Protein AF-J9DUG6-F1 (afdb_monomer)

Sequence (124 aa):
QRLEKWLQAVLHIPVNRNHHETAAFLEVSRFSFITELGGKYCEGFVKKRPGGGRVFIGWKQCCVRHCLRWSKRWLILKDSSVCYMNPRTEQIRFVLLFDRDFNVSAGSSETAGMPDGLIISNQQ

Organism: Wuchereria bancrofti (NCBI:txid6293)

pLDDT: mean 86.76, std 10.85, range [52.22, 96.69]

Mean predicted aligned error: 6.34 Å

Secondary structure (DSSP, 8-state):
-HHHHHHHHHHTSHHHHT-HHHHHHTT--GGGG-STT--EEEEEEEEE-S-STTS--STHHHHHHHHSPPEEEEEEEESSEEEEE-TTT--EEEEEE--TT-EEEESTTTTTS-TT-EEEE---

Foldseek 3Di:
DVVVVVLVVQCVDVCSVPDLVNCQVVQHDPVCPPPVQAHWDGKHKDWAQPDDPVDDDDPCVVCSRPVGGTDIWIWTDGPFWIWIDDSVVRDTPDIGGDDPFWDKDAACVGQVHDGGDIDTDGPD

Solvent-accessible surface area (backbone atoms only — not comparable to full-atom values): 7373 Å² total; per-residue (Å²): 108,73,66,57,55,50,51,51,57,49,50,68,38,65,71,51,48,70,29,70,65,49,26,56,74,67,42,52,56,85,69,62,76,42,64,92,71,38,57,64,81,53,40,43,84,41,78,41,67,66,73,55,96,85,57,61,88,64,81,60,43,59,50,41,70,73,71,49,71,65,41,78,29,31,39,38,38,36,75,58,32,42,33,33,26,38,76,88,75,72,42,75,73,49,77,44,66,66,58,96,62,47,48,79,42,59,30,33,85,69,38,78,67,28,67,91,29,73,44,79,49,58,88,116

Structure (mmCIF, N/CA/C/O backbone):
data_AF-J9DUG6-F1
#
_entry.id   AF-J9DUG6-F1
#
loop_
_atom_site.group_PDB
_atom_site.id
_atom_site.type_symbol
_atom_site.label_atom_id
_atom_site.label_alt_id
_atom_site.label_comp_id
_atom_site.label_asym_id
_atom_site.label_entity_id
_atom_site.label_seq_id
_atom_site.pdbx_PDB_ins_code
_atom_site.Cartn_x
_atom_site.Cartn_y
_atom_site.Cartn_z
_atom_site.occupancy
_atom_site.B_iso_or_equiv
_atom_site.auth_seq_id
_atom_site.auth_comp_id
_atom_site.auth_asym_id
_atom_site.auth_atom_id
_atom_site.pdbx_PDB_model_num
ATOM 1 N N . GLN A 1 1 ? -13.890 -17.747 16.025 1.00 84.94 1 GLN A N 1
ATOM 2 C CA . GLN A 1 1 ? -14.698 -17.127 17.102 1.00 84.94 1 GLN A CA 1
ATOM 3 C C . GLN A 1 1 ? -13.883 -16.674 18.322 1.00 84.94 1 GLN A C 1
ATOM 5 O O . GLN A 1 1 ? -14.018 -15.519 18.696 1.00 84.94 1 GLN A O 1
ATOM 10 N N . ARG A 1 2 ? -13.028 -17.499 18.961 1.00 95.06 2 ARG A N 1
ATOM 11 C CA . ARG A 1 2 ? -12.240 -17.052 20.143 1.00 95.06 2 ARG A CA 1
ATOM 12 C C . ARG A 1 2 ? -11.285 -15.886 19.842 1.00 95.06 2 ARG A C 1
ATOM 14 O O . ARG A 1 2 ? -11.263 -14.920 20.596 1.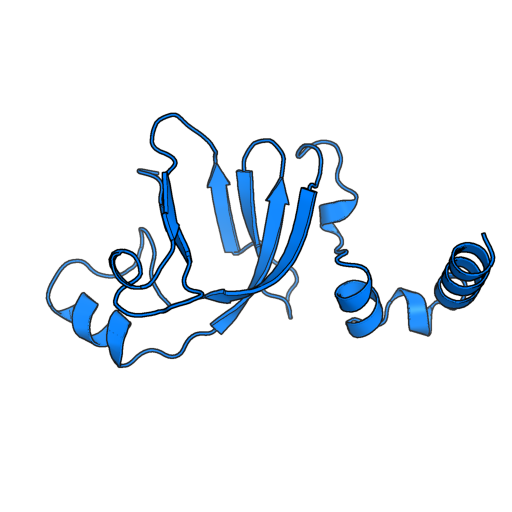00 95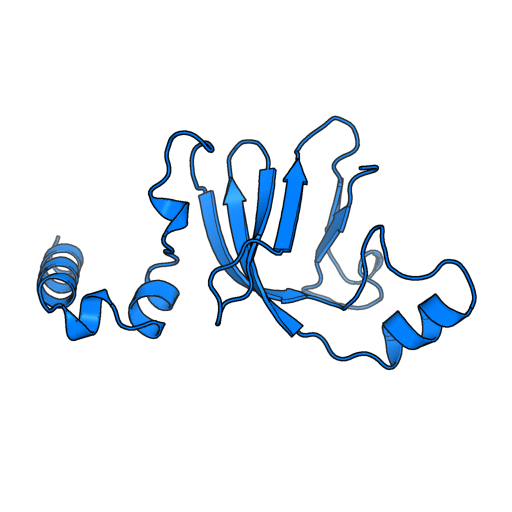.06 2 ARG A O 1
ATOM 21 N N . LEU A 1 3 ? -10.539 -15.969 18.737 1.00 94.50 3 LEU A N 1
ATOM 22 C CA . LEU A 1 3 ? -9.613 -14.914 18.304 1.00 94.50 3 LEU A CA 1
ATOM 23 C C . LEU A 1 3 ? -10.340 -13.598 18.008 1.00 94.50 3 LEU A C 1
ATOM 25 O O . LEU A 1 3 ? -9.922 -12.546 18.464 1.00 94.50 3 LEU A O 1
ATOM 29 N N . GLU A 1 4 ? -11.453 -13.673 17.287 1.00 94.69 4 GLU A N 1
ATOM 30 C CA . GLU A 1 4 ? -12.272 -12.513 16.938 1.00 94.69 4 GLU A CA 1
ATOM 31 C C . GLU A 1 4 ? -12.774 -11.770 18.182 1.00 94.69 4 GLU A C 1
ATOM 33 O O . GLU A 1 4 ? -12.584 -10.563 18.286 1.00 94.69 4 GLU A O 1
ATOM 38 N N . LYS A 1 5 ? -13.319 -12.493 19.171 1.00 96.69 5 LYS A N 1
ATOM 39 C CA . LYS A 1 5 ? -13.742 -11.901 20.451 1.00 96.69 5 LYS A CA 1
ATOM 40 C C . LYS A 1 5 ? -12.578 -11.239 21.191 1.00 96.69 5 LYS A C 1
ATOM 42 O O . LYS A 1 5 ? -12.746 -10.169 21.768 1.00 96.69 5 LYS A O 1
ATOM 47 N N . TRP A 1 6 ? -11.398 -11.858 21.166 1.00 95.31 6 TRP A N 1
ATOM 48 C CA . TRP A 1 6 ? -10.198 -11.279 21.769 1.00 95.31 6 TRP A CA 1
ATOM 49 C C . TRP A 1 6 ? -9.753 -10.000 21.044 1.00 95.31 6 TRP A C 1
ATOM 51 O O . TRP A 1 6 ? -9.516 -8.989 21.698 1.00 95.31 6 TRP A O 1
ATOM 61 N N . LEU A 1 7 ? -9.719 -10.003 19.707 1.00 95.12 7 LEU A N 1
ATOM 62 C CA . LEU A 1 7 ? -9.392 -8.818 18.906 1.00 95.12 7 LEU A CA 1
ATOM 63 C C . LEU A 1 7 ? -10.396 -7.685 19.142 1.00 95.12 7 LEU A C 1
ATOM 65 O O . LEU A 1 7 ? -9.991 -6.542 19.332 1.00 95.12 7 LEU A O 1
ATOM 69 N N . GLN A 1 8 ? -11.693 -7.996 19.198 1.00 95.44 8 GLN A N 1
ATOM 70 C CA . GLN A 1 8 ? -12.735 -7.023 19.531 1.00 95.44 8 GLN A CA 1
ATOM 71 C C . GLN A 1 8 ? -12.513 -6.415 20.922 1.00 95.44 8 GLN A C 1
ATOM 73 O O . GLN A 1 8 ? -12.594 -5.198 21.070 1.00 95.44 8 GLN A O 1
ATOM 78 N N . ALA A 1 9 ? -12.162 -7.228 21.924 1.00 95.75 9 ALA A N 1
ATOM 79 C CA . ALA A 1 9 ? -11.842 -6.736 23.264 1.00 95.75 9 ALA A CA 1
ATOM 80 C C . ALA A 1 9 ? -10.598 -5.827 23.274 1.00 95.75 9 ALA A C 1
ATOM 82 O O . ALA A 1 9 ? -10.613 -4.774 23.909 1.00 95.75 9 ALA A O 1
ATOM 83 N N . VAL A 1 10 ? -9.544 -6.184 22.529 1.00 94.56 10 VAL A N 1
ATOM 84 C CA . VAL A 1 10 ? -8.334 -5.355 22.383 1.00 94.56 10 VAL A CA 1
ATOM 85 C C . VAL A 1 10 ? -8.662 -4.014 21.725 1.00 94.56 10 VAL A C 1
ATOM 87 O O . VAL A 1 10 ? -8.223 -2.975 22.214 1.00 94.56 10 VAL A O 1
ATOM 90 N N . LEU A 1 11 ? -9.461 -4.018 20.655 1.00 94.88 11 LEU A N 1
ATOM 91 C CA . LEU A 1 11 ? -9.864 -2.813 19.922 1.00 94.88 11 LEU A CA 1
ATOM 92 C C . LEU A 1 11 ? -10.890 -1.950 20.667 1.00 94.88 11 LEU A C 1
ATOM 94 O O . LEU A 1 11 ? -11.079 -0.785 20.315 1.00 94.88 11 LEU A O 1
ATOM 98 N N . HIS A 1 12 ? -11.532 -2.483 21.707 1.00 95.88 12 HIS A N 1
ATOM 99 C CA . HIS A 1 12 ? -12.396 -1.701 22.589 1.00 95.88 12 HIS A CA 1
ATOM 100 C C . HIS A 1 12 ? -11.594 -0.719 23.464 1.00 95.88 12 HIS A C 1
ATOM 102 O O . HIS A 1 12 ? -12.141 0.265 23.959 1.00 95.88 12 HIS A O 1
ATOM 108 N N . ILE A 1 13 ? -10.289 -0.954 23.648 1.00 96.19 13 ILE A N 1
ATOM 109 C CA . ILE A 1 13 ? -9.390 -0.063 24.387 1.00 96.19 13 ILE A CA 1
ATOM 110 C C . ILE A 1 13 ? -8.869 1.018 23.421 1.00 96.19 13 ILE A C 1
ATOM 112 O O . ILE A 1 13 ? -8.127 0.684 22.493 1.00 96.19 13 ILE A O 1
ATOM 116 N N . PRO A 1 14 ? -9.180 2.317 23.622 1.00 94.00 14 PRO A N 1
ATOM 117 C CA . PRO A 1 14 ? -8.819 3.373 22.670 1.00 94.00 14 PRO A CA 1
ATOM 118 C C . PRO A 1 14 ? -7.315 3.492 22.405 1.00 94.00 14 PRO A C 1
ATOM 120 O O . PRO A 1 14 ? -6.913 3.743 21.272 1.00 94.00 14 PRO A O 1
ATOM 123 N N . VAL A 1 15 ? -6.485 3.269 23.431 1.00 94.81 15 VAL A N 1
ATOM 124 C CA . VAL A 1 15 ? -5.019 3.250 23.297 1.00 94.81 15 VAL A CA 1
ATOM 125 C C . VAL A 1 15 ? -4.570 2.180 22.308 1.00 94.81 15 VAL A C 1
ATOM 127 O O . VAL A 1 15 ? -3.802 2.489 21.407 1.00 94.81 15 VAL A O 1
ATOM 130 N N . ASN A 1 16 ? -5.094 0.958 22.419 1.00 93.56 16 ASN A N 1
ATOM 131 C CA . ASN A 1 16 ? -4.723 -0.137 21.526 1.00 93.56 16 ASN A CA 1
ATOM 132 C C . ASN A 1 16 ? -5.287 0.089 20.127 1.00 93.56 16 ASN A C 1
ATOM 134 O O . ASN A 1 16 ? -4.585 -0.123 19.144 1.00 93.56 16 ASN A O 1
ATOM 138 N N . ARG A 1 17 ? -6.535 0.561 20.036 1.00 91.56 17 ARG A N 1
ATOM 139 C CA . ARG A 1 17 ? -7.213 0.843 18.768 1.00 91.56 17 ARG A CA 1
ATOM 140 C C . ARG A 1 17 ? -6.481 1.891 17.935 1.00 91.56 17 ARG A C 1
ATOM 142 O O . ARG A 1 17 ? -6.357 1.726 16.728 1.00 91.56 17 ARG A O 1
ATOM 149 N N . ASN A 1 18 ? -6.013 2.956 18.580 1.00 90.25 18 ASN A N 1
ATOM 150 C CA . ASN A 1 18 ? -5.348 4.075 17.914 1.00 90.25 18 ASN A CA 1
ATOM 151 C C . ASN A 1 18 ? -3.823 3.898 17.844 1.00 90.25 18 ASN A C 1
ATOM 153 O O . ASN A 1 18 ? -3.126 4.770 17.325 1.00 90.25 18 ASN A O 1
ATOM 157 N N . HIS A 1 19 ? -3.286 2.790 18.362 1.00 92.00 19 HIS A N 1
ATOM 158 C CA . HIS A 1 19 ? -1.863 2.511 18.276 1.00 92.00 19 HIS A CA 1
ATOM 159 C C . HIS A 1 19 ? -1.476 2.161 16.836 1.00 92.00 19 HIS A C 1
ATOM 161 O O . HIS A 1 19 ? -2.061 1.275 16.210 1.00 92.00 19 HIS A O 1
ATOM 167 N N . HIS A 1 20 ? -0.445 2.829 16.320 1.00 88.50 20 HIS A N 1
ATOM 168 C CA . HIS A 1 20 ? 0.025 2.649 14.946 1.00 88.50 20 HIS A CA 1
ATOM 169 C C . HIS A 1 20 ? 0.452 1.205 14.629 1.00 88.50 20 HIS A C 1
ATOM 171 O O . HIS A 1 20 ? 0.277 0.752 13.501 1.00 88.50 20 HIS A O 1
ATOM 177 N N . GLU A 1 21 ? 0.975 0.463 15.609 1.00 91.50 21 GLU A N 1
ATOM 178 C CA . GLU A 1 21 ? 1.323 -0.952 15.419 1.00 91.50 21 GLU A CA 1
ATOM 179 C C . GLU A 1 21 ? 0.090 -1.853 15.323 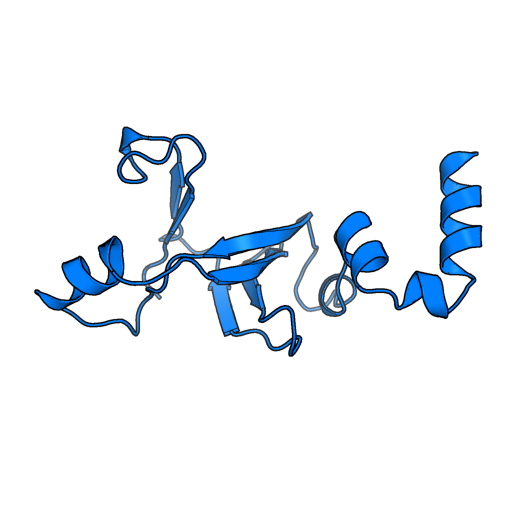1.00 91.50 21 GLU A C 1
ATOM 181 O O . GLU A 1 21 ? 0.102 -2.788 14.531 1.00 91.50 21 GLU A O 1
ATOM 186 N N . THR A 1 22 ? -0.994 -1.557 16.048 1.00 93.31 22 THR A N 1
ATOM 187 C CA . THR A 1 22 ? -2.257 -2.303 15.919 1.00 93.31 22 THR A CA 1
ATOM 188 C C . THR A 1 22 ? -2.867 -2.084 14.541 1.00 93.31 22 THR A C 1
ATOM 190 O O . THR A 1 22 ? -3.297 -3.036 13.895 1.00 93.31 22 THR A O 1
ATOM 193 N N . ALA A 1 23 ? -2.864 -0.836 14.061 1.00 91.62 23 ALA A N 1
ATOM 194 C CA . ALA A 1 23 ? -3.309 -0.510 12.710 1.00 91.62 23 ALA A CA 1
ATOM 195 C C . ALA A 1 23 ? -2.449 -1.221 11.651 1.00 91.62 23 ALA A C 1
ATOM 197 O O . ALA A 1 23 ? -2.980 -1.783 10.696 1.00 91.62 23 ALA A O 1
ATOM 198 N N . ALA A 1 24 ? -1.129 -1.269 11.866 1.00 92.38 24 ALA A N 1
ATOM 199 C CA . ALA A 1 24 ? -0.212 -1.982 10.989 1.00 92.38 24 ALA A CA 1
ATOM 200 C C . ALA A 1 24 ? -0.446 -3.499 10.983 1.00 92.38 24 ALA A C 1
ATOM 202 O O . ALA A 1 24 ? -0.451 -4.105 9.918 1.00 92.38 24 ALA A O 1
ATOM 203 N N . PHE A 1 25 ? -0.662 -4.092 12.159 1.00 93.75 25 PHE A N 1
ATOM 204 C CA . PHE A 1 25 ? -0.947 -5.515 12.337 1.00 93.75 25 PHE A CA 1
ATOM 205 C C . PHE A 1 25 ? -2.255 -5.936 11.663 1.00 93.75 25 PHE A C 1
ATOM 207 O O . PHE A 1 25 ? -2.329 -7.009 11.076 1.00 93.75 25 PHE A O 1
ATOM 214 N N . LEU A 1 26 ? -3.282 -5.089 11.740 1.00 93.88 26 LEU A N 1
ATOM 215 C CA . LEU A 1 26 ? -4.573 -5.332 11.100 1.00 93.88 26 LEU A CA 1
ATOM 216 C C . LEU A 1 26 ? -4.600 -4.938 9.621 1.00 93.88 26 LEU A C 1
ATOM 218 O O . LEU A 1 26 ? -5.637 -5.114 8.986 1.00 93.88 26 LEU A O 1
ATOM 222 N N . GLU A 1 27 ? -3.507 -4.381 9.090 1.00 94.69 27 GLU A N 1
ATOM 223 C CA . GLU A 1 27 ? -3.440 -3.872 7.718 1.00 94.69 27 GLU A CA 1
ATOM 224 C C . GLU A 1 27 ? -4.583 -2.883 7.435 1.00 94.69 27 GLU A C 1
ATOM 226 O O . GLU A 1 27 ? -5.345 -3.005 6.468 1.00 94.69 27 GLU A O 1
ATOM 231 N N . VAL A 1 28 ? -4.754 -1.908 8.336 1.00 92.50 28 VAL A N 1
ATOM 232 C CA . VAL A 1 28 ? -5.784 -0.868 8.233 1.00 92.50 28 VAL A CA 1
ATOM 233 C C . VAL A 1 28 ? -5.236 0.540 8.419 1.00 92.50 28 VAL A C 1
ATOM 235 O O . VAL A 1 28 ? -4.293 0.804 9.162 1.00 92.50 28 VAL A O 1
ATOM 238 N N . SER A 1 29 ? -5.926 1.474 7.780 1.00 91.38 29 SER A N 1
ATOM 239 C CA . SER A 1 29 ? -5.670 2.902 7.815 1.00 91.38 29 SER A CA 1
ATOM 240 C C . SER A 1 29 ? -6.988 3.645 7.662 1.00 91.38 29 SER A C 1
ATOM 242 O O . SER A 1 29 ? -8.036 3.067 7.370 1.00 91.38 29 SER A O 1
ATOM 244 N N . ARG A 1 30 ? -6.952 4.968 7.814 1.00 88.31 30 ARG A N 1
ATOM 245 C CA . ARG A 1 30 ? -8.142 5.817 7.657 1.00 88.31 30 ARG A CA 1
ATOM 246 C C . ARG A 1 30 ? -8.790 5.685 6.273 1.00 88.31 30 ARG A C 1
ATOM 248 O O . ARG A 1 30 ? -10.000 5.833 6.158 1.00 88.31 30 ARG A O 1
ATOM 255 N N . PHE A 1 31 ? -8.006 5.347 5.248 1.00 88.75 31 PHE A N 1
ATOM 256 C CA . PHE A 1 31 ? -8.480 5.149 3.875 1.00 88.75 31 PHE A CA 1
ATOM 257 C C . PHE A 1 31 ? -9.077 3.755 3.629 1.00 88.75 31 PHE A C 1
ATOM 259 O O . PHE A 1 31 ? -9.794 3.565 2.641 1.00 88.75 31 PHE A O 1
ATOM 266 N N . SER A 1 32 ? -8.840 2.790 4.530 1.00 90.25 32 SER A N 1
ATOM 267 C CA . SER A 1 32 ? -9.488 1.475 4.458 1.00 90.25 32 SER A CA 1
ATOM 268 C C . SER A 1 32 ? -11.008 1.583 4.537 1.00 90.25 32 SER A C 1
ATOM 270 O O . SER A 1 32 ? -11.703 0.780 3.926 1.00 90.25 32 SER A O 1
ATOM 272 N N . PHE A 1 33 ? -11.513 2.567 5.282 1.00 89.69 33 PHE A N 1
ATOM 273 C CA . PHE A 1 33 ? -12.934 2.709 5.597 1.00 89.69 33 PHE A CA 1
ATOM 274 C C . PHE A 1 33 ? -13.688 3.637 4.635 1.00 89.69 33 PHE A C 1
ATOM 276 O O . PHE A 1 33 ? -14.890 3.827 4.791 1.00 89.69 33 PHE A O 1
ATOM 283 N N . ILE A 1 34 ? -13.003 4.212 3.641 1.00 89.12 34 ILE A N 1
ATOM 284 C CA . ILE A 1 34 ? -13.633 5.042 2.610 1.00 89.12 34 ILE A CA 1
ATOM 285 C C . ILE A 1 34 ? -14.097 4.125 1.478 1.00 89.12 34 ILE A C 1
ATOM 287 O O . ILE A 1 34 ? -13.278 3.648 0.686 1.00 89.12 34 ILE A O 1
ATOM 291 N N . THR A 1 35 ? -15.403 3.873 1.425 1.00 85.25 35 THR A N 1
ATOM 292 C CA . THR A 1 35 ? -16.051 2.987 0.443 1.00 85.25 35 THR A CA 1
ATOM 293 C C . THR A 1 35 ? -16.239 3.644 -0.923 1.00 85.25 35 THR A C 1
ATOM 295 O O . THR A 1 35 ? -16.216 2.959 -1.939 1.00 85.25 35 THR A O 1
ATOM 298 N N . GLU A 1 36 ? -16.346 4.972 -0.967 1.00 87.31 36 GLU A N 1
ATOM 299 C CA . GLU A 1 36 ? -16.502 5.760 -2.202 1.00 87.31 36 GLU A CA 1
ATOM 300 C C . GLU A 1 36 ? -15.290 5.651 -3.144 1.00 87.31 36 GLU A C 1
ATOM 302 O O . GLU A 1 36 ? -15.414 5.849 -4.348 1.00 87.31 36 GLU A 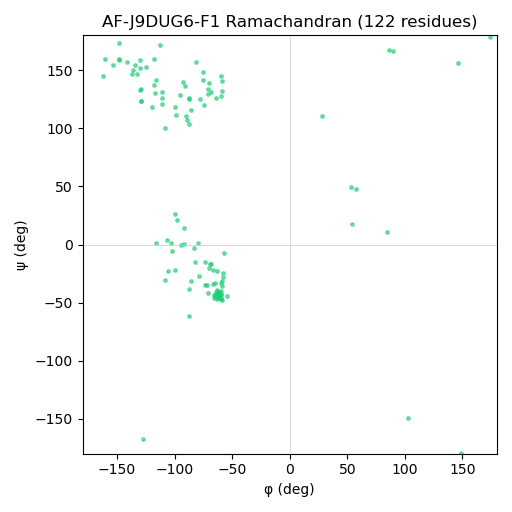O 1
ATOM 307 N N . LEU A 1 37 ? -14.117 5.296 -2.606 1.00 82.50 37 LEU A N 1
ATOM 308 C CA . LEU A 1 37 ? -12.872 5.099 -3.361 1.00 82.50 37 LEU A CA 1
ATOM 309 C C . LEU A 1 37 ? -12.672 3.642 -3.821 1.00 82.50 37 LEU A C 1
ATOM 311 O O . LEU A 1 37 ? -11.559 3.259 -4.185 1.00 82.50 37 LEU A O 1
ATOM 315 N N . GLY A 1 38 ? -13.723 2.823 -3.760 1.00 86.31 38 GLY A N 1
ATOM 316 C CA . GLY A 1 38 ? -13.683 1.398 -4.072 1.00 86.31 38 GLY A CA 1
ATOM 317 C C . GLY A 1 38 ? -13.284 0.516 -2.888 1.00 86.31 38 GLY A C 1
ATOM 318 O O . GLY A 1 38 ? -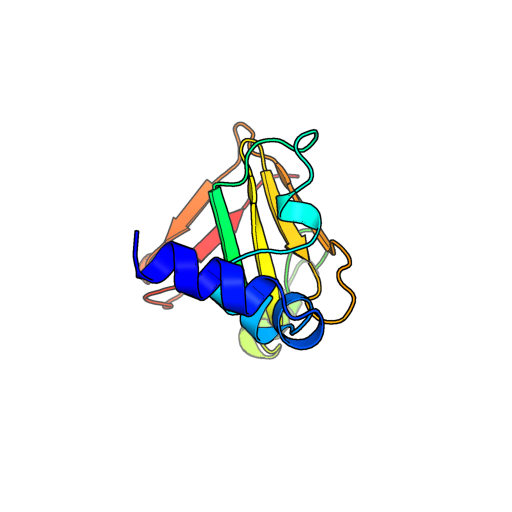12.794 0.978 -1.843 1.00 86.31 38 GLY A O 1
ATOM 319 N N . GLY A 1 39 ? -13.497 -0.785 -3.074 1.00 90.00 39 GLY A N 1
ATOM 320 C CA . GLY A 1 39 ? -13.101 -1.839 -2.157 1.00 90.00 39 GLY A CA 1
ATOM 321 C C . GLY A 1 39 ? -11.592 -1.855 -1.939 1.00 90.00 39 GLY A C 1
ATOM 322 O O . GLY A 1 39 ? -10.800 -1.527 -2.823 1.00 90.00 39 GLY A O 1
ATOM 323 N N . LYS A 1 40 ? -11.190 -2.186 -0.709 1.00 93.19 40 LYS A N 1
ATOM 324 C CA . LYS A 1 40 ? -9.790 -2.410 -0.345 1.00 93.19 40 LYS A CA 1
ATOM 325 C C . LYS A 1 40 ? -9.497 -3.904 -0.422 1.00 93.19 40 LYS A C 1
ATOM 327 O O . LYS A 1 40 ? -10.174 -4.671 0.257 1.00 93.19 40 LYS A O 1
ATOM 332 N N . TYR A 1 41 ? -8.435 -4.276 -1.132 1.00 93.56 41 TYR A N 1
ATOM 333 C CA . TYR A 1 41 ? -7.895 -5.636 -1.076 1.00 93.56 41 TYR A CA 1
ATOM 334 C C . TYR A 1 41 ? -6.887 -5.785 0.055 1.00 93.56 41 TYR A C 1
ATOM 336 O O . TYR A 1 41 ? -7.107 -6.550 0.988 1.00 93.56 41 TYR A O 1
ATOM 344 N N . CYS A 1 42 ? -5.793 -5.026 -0.003 1.00 94.38 42 CYS A N 1
ATOM 345 C CA . CYS A 1 42 ? -4.720 -5.093 0.980 1.00 94.38 42 CYS A CA 1
ATOM 346 C C . CYS A 1 42 ? -4.059 -3.730 1.167 1.00 94.38 42 CYS A C 1
ATOM 348 O O . CYS A 1 42 ? -4.147 -2.840 0.316 1.00 94.38 42 CYS A O 1
ATOM 350 N N . GLU A 1 43 ? -3.389 -3.557 2.297 1.00 95.50 43 GLU A N 1
ATOM 351 C CA . GLU A 1 43 ? -2.538 -2.402 2.530 1.00 95.50 43 GLU A CA 1
ATOM 352 C C . GLU A 1 43 ? -1.439 -2.731 3.530 1.00 95.50 43 GLU A C 1
ATOM 354 O O . GLU A 1 43 ? -1.574 -3.631 4.349 1.00 95.50 43 GLU A O 1
ATOM 359 N N . GLY A 1 44 ? -0.327 -2.009 3.468 1.00 95.69 44 GLY A N 1
ATOM 360 C CA . 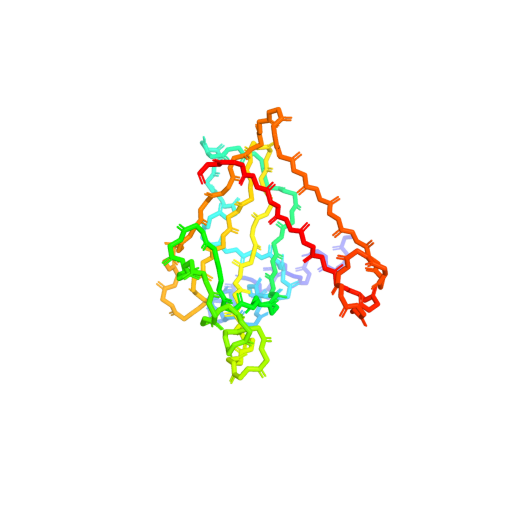GLY A 1 44 ? 0.792 -2.320 4.340 1.00 95.69 44 GLY A CA 1
ATOM 361 C C . GLY A 1 44 ? 2.043 -1.511 4.067 1.00 95.69 44 GLY A C 1
ATOM 362 O O . GLY A 1 44 ? 2.120 -0.670 3.164 1.00 95.69 44 GLY A O 1
ATOM 363 N N . PHE A 1 45 ? 3.066 -1.770 4.876 1.00 95.31 45 PHE A N 1
ATOM 364 C CA . PHE A 1 45 ? 4.351 -1.109 4.732 1.00 95.31 45 PHE A CA 1
ATOM 365 C C . PHE A 1 45 ? 5.171 -1.697 3.590 1.00 95.31 45 PHE A C 1
ATOM 367 O O . PHE A 1 45 ? 5.542 -2.864 3.609 1.00 95.31 45 PHE A O 1
ATOM 374 N N . VAL A 1 46 ? 5.585 -0.830 2.671 1.00 93.75 46 VAL A N 1
ATOM 375 C CA . VAL A 1 46 ? 6.524 -1.167 1.600 1.00 93.75 46 VAL A CA 1
ATOM 376 C C . VAL A 1 46 ? 7.717 -0.224 1.616 1.00 93.75 46 VAL A C 1
ATOM 378 O O . VAL A 1 46 ? 7.635 0.939 2.031 1.00 93.75 46 VAL A O 1
ATOM 381 N N . LYS A 1 47 ? 8.859 -0.709 1.134 1.00 92.12 47 LYS A N 1
ATOM 382 C CA . LYS A 1 47 ? 9.977 0.163 0.779 1.00 92.12 47 LYS A CA 1
ATOM 383 C C . LYS A 1 47 ? 9.768 0.610 -0.660 1.00 92.12 47 LYS A C 1
ATOM 385 O O . LYS A 1 47 ? 9.659 -0.214 -1.555 1.00 92.12 47 LYS A O 1
ATOM 390 N N . LYS A 1 48 ? 9.768 1.920 -0.889 1.00 90.25 48 LYS A N 1
ATOM 391 C CA . LYS A 1 48 ? 9.693 2.517 -2.224 1.00 90.25 48 LYS A CA 1
ATOM 392 C C . LYS A 1 48 ? 11.017 3.188 -2.576 1.00 90.25 48 LYS A C 1
ATOM 394 O O . LYS A 1 48 ? 11.525 4.003 -1.799 1.00 90.25 48 LYS A O 1
ATOM 399 N N . ARG A 1 49 ? 11.545 2.909 -3.769 1.00 86.25 49 ARG A N 1
ATOM 400 C CA . ARG A 1 49 ? 12.687 3.646 -4.323 1.00 86.25 49 ARG A CA 1
ATOM 401 C C . ARG A 1 49 ? 12.260 5.078 -4.702 1.00 86.25 49 ARG A C 1
ATOM 403 O O . ARG A 1 49 ? 11.158 5.270 -5.235 1.00 86.25 49 ARG A O 1
ATOM 410 N N . PRO A 1 50 ? 13.078 6.106 -4.429 1.00 77.44 50 PRO A N 1
ATOM 411 C CA . PRO A 1 50 ? 12.856 7.448 -4.961 1.00 77.44 50 PRO A CA 1
ATOM 412 C C . PRO A 1 50 ? 12.847 7.410 -6.495 1.00 77.44 50 PRO A C 1
ATOM 414 O O . PRO A 1 50 ? 13.697 6.767 -7.099 1.00 77.44 50 PRO A O 1
ATOM 417 N N . GLY A 1 51 ? 11.851 8.036 -7.119 1.00 70.75 51 GLY A N 1
ATOM 418 C CA . GLY A 1 51 ? 11.578 7.873 -8.552 1.00 70.75 51 GLY A CA 1
ATOM 419 C C . GLY A 1 51 ? 10.080 7.942 -8.864 1.00 70.75 51 GLY A C 1
ATOM 420 O O . GLY A 1 51 ? 9.259 7.714 -7.967 1.00 70.75 51 GLY A O 1
ATOM 421 N N . GLY A 1 52 ? 9.740 8.289 -10.105 1.00 67.38 52 GLY A N 1
ATOM 422 C CA . GLY A 1 52 ? 8.374 8.472 -10.624 1.00 67.38 52 GLY A CA 1
ATOM 423 C C . GLY A 1 52 ? 8.342 9.541 -11.726 1.00 67.38 52 GLY A C 1
ATOM 424 O O . GLY A 1 52 ? 9.383 10.138 -11.999 1.00 67.38 52 GLY A O 1
ATOM 425 N N . GLY A 1 53 ? 7.171 9.839 -12.304 1.00 55.84 53 GLY A N 1
ATOM 426 C CA . GLY A 1 53 ? 7.008 10.759 -13.452 1.00 55.84 53 GLY A CA 1
ATOM 427 C C . GLY A 1 53 ? 7.530 12.197 -13.268 1.00 55.84 53 GLY A C 1
ATOM 428 O O . GLY A 1 53 ? 7.593 12.965 -14.218 1.00 55.84 53 GLY A O 1
ATOM 429 N N . ARG A 1 54 ? 7.960 12.576 -12.056 1.00 54.34 54 ARG A N 1
ATOM 430 C CA . ARG A 1 54 ? 8.570 13.883 -11.747 1.00 54.34 54 ARG A CA 1
ATOM 431 C C . ARG A 1 54 ? 10.086 13.835 -11.512 1.00 54.34 54 ARG A C 1
ATOM 433 O O . ARG A 1 54 ? 10.668 14.841 -11.115 1.00 54.34 54 ARG A O 1
ATOM 440 N N . VAL A 1 55 ? 10.736 12.680 -11.679 1.00 55.12 55 VAL A N 1
ATOM 441 C CA . VAL A 1 55 ? 12.144 12.483 -11.299 1.00 55.12 55 VAL A CA 1
ATOM 442 C C . VAL A 1 55 ? 13.037 12.372 -12.538 1.00 55.12 55 VAL A C 1
ATOM 444 O O . VAL A 1 55 ? 13.126 11.320 -13.152 1.00 55.12 55 VAL A O 1
ATOM 447 N N . PHE A 1 56 ? 13.685 13.502 -12.843 1.00 52.72 56 PHE A N 1
ATOM 448 C CA . PHE A 1 56 ? 14.867 13.755 -13.685 1.00 52.72 56 PHE A CA 1
ATOM 449 C C . PHE A 1 56 ? 15.166 12.801 -14.856 1.00 52.72 56 PHE A C 1
ATOM 451 O O . PHE A 1 56 ? 15.679 11.699 -14.678 1.00 52.72 56 PHE A O 1
ATOM 458 N N . ILE A 1 57 ? 14.985 13.337 -16.066 1.00 52.22 57 ILE A N 1
ATOM 459 C CA . ILE A 1 57 ? 15.406 12.761 -17.348 1.00 52.22 57 ILE A CA 1
ATOM 460 C C . ILE A 1 57 ? 16.943 12.838 -17.476 1.00 52.22 57 ILE A C 1
ATOM 462 O O . ILE A 1 57 ? 17.542 13.881 -17.199 1.00 52.22 57 ILE A O 1
ATOM 466 N N . GLY A 1 58 ? 17.589 11.744 -17.902 1.00 63.16 58 GLY A N 1
ATOM 467 C CA . GLY A 1 58 ? 19.005 11.707 -18.304 1.00 63.16 58 GLY A CA 1
ATOM 468 C C . GLY A 1 58 ? 19.974 11.099 -17.278 1.00 63.16 58 GLY A C 1
ATOM 469 O O . GLY A 1 58 ? 19.624 10.215 -16.497 1.00 63.16 58 GLY A O 1
ATOM 470 N N . TRP A 1 59 ? 21.227 11.570 -17.268 1.00 60.50 59 TRP A N 1
ATOM 471 C CA . TRP A 1 59 ? 22.338 10.972 -16.500 1.00 60.50 59 TRP A CA 1
ATOM 472 C C . TRP A 1 59 ? 22.097 10.883 -14.979 1.00 60.50 59 TRP A C 1
ATOM 474 O O . TRP A 1 59 ? 22.636 10.004 -14.303 1.00 60.50 59 TRP A O 1
ATOM 484 N N . LYS A 1 60 ? 21.227 11.745 -14.434 1.00 64.50 60 LYS A N 1
ATOM 485 C CA . LYS A 1 60 ? 20.860 11.766 -13.008 1.00 64.50 60 LYS A CA 1
ATOM 486 C C . LYS A 1 60 ? 20.046 10.546 -12.566 1.00 64.50 60 LYS A C 1
ATOM 488 O O . LYS A 1 60 ? 19.984 10.267 -11.368 1.00 64.50 60 LYS A O 1
ATOM 493 N N . GLN A 1 61 ? 19.464 9.786 -13.497 1.00 66.56 61 GLN A N 1
ATOM 494 C CA . GLN A 1 61 ? 18.698 8.579 -13.182 1.00 66.56 61 GLN A CA 1
ATOM 495 C C . GLN A 1 61 ? 19.578 7.487 -12.556 1.00 66.56 61 GLN A C 1
ATOM 497 O O . GLN A 1 61 ? 19.132 6.784 -11.649 1.00 66.56 61 GLN A O 1
ATOM 502 N N . CYS A 1 62 ? 20.853 7.393 -12.957 1.00 66.62 62 CYS A N 1
ATOM 503 C CA . CYS A 1 62 ? 21.813 6.479 -12.337 1.00 66.62 62 CYS A CA 1
ATOM 504 C C . CYS A 1 62 ? 22.047 6.833 -10.858 1.00 66.62 62 CYS A C 1
ATOM 506 O O . CYS A 1 62 ? 21.937 5.961 -9.993 1.00 66.62 62 CYS A O 1
ATOM 508 N N . CYS A 1 63 ? 22.271 8.115 -10.551 1.00 67.44 63 CYS A N 1
ATOM 509 C CA . CYS A 1 63 ? 22.465 8.594 -9.181 1.00 67.44 63 CYS A CA 1
ATOM 510 C C . CYS A 1 63 ? 21.210 8.387 -8.321 1.00 67.44 63 CYS A C 1
ATOM 512 O O . CYS A 1 63 ? 21.303 7.955 -7.178 1.00 67.44 63 CYS A O 1
ATOM 514 N N . VAL A 1 64 ? 20.016 8.626 -8.866 1.00 69.31 64 VAL A N 1
ATOM 515 C CA . VAL A 1 64 ? 18.753 8.347 -8.160 1.00 69.31 64 VAL A CA 1
ATOM 516 C C . VAL A 1 64 ? 18.603 6.854 -7.858 1.00 69.31 64 VAL A C 1
ATOM 518 O O . VAL A 1 64 ? 18.173 6.480 -6.769 1.00 69.31 64 VAL A O 1
ATOM 521 N N . ARG A 1 65 ? 18.981 5.994 -8.807 1.00 68.94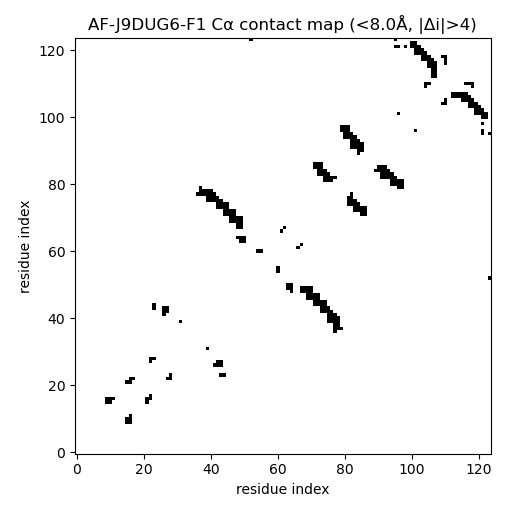 65 ARG A N 1
ATOM 522 C CA . ARG A 1 65 ? 18.810 4.543 -8.699 1.00 68.94 65 ARG A CA 1
ATOM 523 C C . ARG A 1 65 ? 19.787 3.887 -7.720 1.00 68.94 65 ARG A C 1
ATOM 525 O O . ARG A 1 65 ? 19.385 2.939 -7.047 1.00 68.94 65 ARG A O 1
ATOM 532 N N . HIS A 1 66 ? 21.018 4.395 -7.627 1.00 70.81 66 HIS A N 1
ATOM 533 C CA . HIS A 1 66 ? 22.090 3.788 -6.826 1.00 70.81 66 HIS A CA 1
ATOM 534 C C . HIS A 1 66 ? 22.437 4.571 -5.554 1.00 70.81 66 HIS A C 1
ATOM 536 O O . HIS A 1 66 ? 22.826 3.967 -4.560 1.00 70.81 66 HIS A O 1
ATOM 542 N N . CYS A 1 67 ? 22.285 5.898 -5.552 1.00 73.50 67 CYS A N 1
ATOM 543 C CA . CYS A 1 67 ? 22.727 6.745 -4.440 1.00 73.50 67 CYS A CA 1
ATOM 544 C C . CYS A 1 67 ? 21.586 7.143 -3.493 1.00 73.50 67 CYS A C 1
ATOM 546 O O . CYS A 1 67 ? 21.850 7.486 -2.340 1.00 73.50 67 CYS A O 1
ATOM 548 N N . LEU A 1 68 ? 20.322 7.107 -3.937 1.00 77.75 68 LEU A N 1
ATOM 549 C CA . LEU A 1 68 ? 19.197 7.465 -3.072 1.00 77.75 68 LEU A CA 1
ATOM 550 C C . LEU A 1 68 ? 18.624 6.260 -2.327 1.00 77.75 68 LEU A C 1
ATOM 552 O O . LEU A 1 68 ? 18.385 5.184 -2.875 1.00 77.75 68 LEU A O 1
ATOM 556 N N . ARG A 1 69 ? 18.355 6.479 -1.038 1.00 83.25 69 ARG A N 1
ATOM 557 C CA . ARG A 1 69 ? 17.840 5.450 -0.137 1.00 83.25 69 ARG A CA 1
ATOM 558 C C . ARG A 1 69 ? 16.363 5.173 -0.390 1.00 83.25 69 ARG A C 1
ATOM 560 O O . ARG A 1 69 ? 15.551 6.082 -0.571 1.00 83.25 69 ARG A O 1
ATOM 567 N N . TRP A 1 70 ? 16.006 3.898 -0.303 1.00 88.00 70 TRP A N 1
ATOM 568 C CA . TRP A 1 70 ? 14.618 3.464 -0.234 1.00 88.00 70 TRP A CA 1
ATOM 569 C C . TRP A 1 70 ? 13.922 4.090 0.972 1.00 88.00 70 TRP A C 1
ATOM 571 O O . TRP A 1 70 ? 14.496 4.200 2.054 1.00 88.00 70 TRP A O 1
ATOM 581 N N . SER A 1 71 ? 12.669 4.489 0.788 1.00 90.06 71 SER A N 1
ATOM 582 C CA . SER A 1 71 ? 11.868 5.114 1.835 1.00 90.06 71 SER A CA 1
ATOM 583 C C . SER A 1 71 ? 10.660 4.256 2.190 1.00 90.06 71 SER A C 1
ATOM 585 O O . SER A 1 71 ? 10.012 3.702 1.304 1.00 90.06 71 SER A O 1
ATOM 587 N N . LYS A 1 72 ? 10.316 4.186 3.480 1.00 93.50 72 LYS A N 1
ATOM 588 C CA . LYS A 1 72 ? 9.113 3.485 3.956 1.00 93.50 72 LYS A CA 1
ATOM 589 C C . LYS A 1 72 ? 7.853 4.231 3.501 1.00 93.50 72 LYS A C 1
ATOM 591 O O . LYS A 1 72 ? 7.764 5.453 3.660 1.00 93.50 72 LYS A O 1
ATOM 596 N N . ARG A 1 73 ? 6.892 3.517 2.926 1.00 94.69 73 ARG A N 1
ATOM 597 C CA . ARG A 1 73 ? 5.579 4.020 2.496 1.00 94.69 73 ARG A CA 1
ATOM 598 C C . ARG A 1 73 ? 4.499 3.049 2.951 1.00 94.69 73 ARG A C 1
ATOM 600 O O . ARG A 1 73 ? 4.793 1.877 3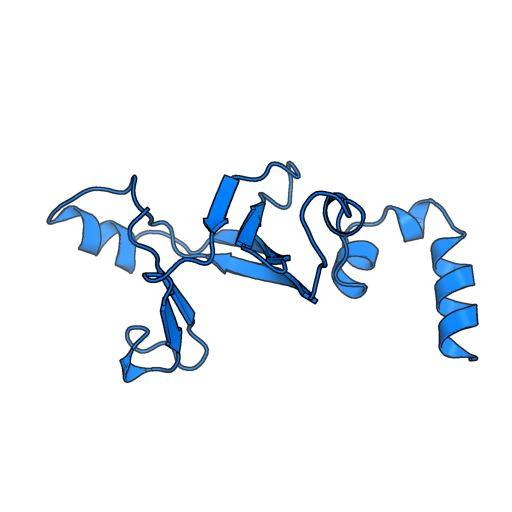.156 1.00 94.69 73 ARG A O 1
ATOM 607 N N . TRP A 1 74 ? 3.286 3.552 3.122 1.00 95.81 74 TRP A N 1
ATOM 608 C CA . TRP A 1 74 ? 2.109 2.712 3.311 1.00 95.81 74 TRP A CA 1
ATOM 609 C C . TRP A 1 74 ? 1.399 2.606 1.964 1.00 95.81 74 TRP A C 1
ATOM 611 O O . TRP A 1 74 ? 0.959 3.632 1.444 1.00 95.81 74 TRP A O 1
ATOM 621 N N . LEU A 1 75 ? 1.406 1.418 1.366 1.00 96.12 75 LEU A N 1
ATOM 622 C CA . LEU A 1 75 ? 0.778 1.123 0.079 1.00 96.12 75 LEU A CA 1
ATOM 623 C C . LEU A 1 75 ? -0.638 0.617 0.330 1.00 96.12 75 LEU A C 1
ATOM 625 O O . LEU A 1 75 ? -0.839 -0.155 1.260 1.00 96.12 75 LEU A O 1
ATOM 629 N N . ILE A 1 76 ? -1.589 1.042 -0.491 1.00 95.44 76 ILE A N 1
ATOM 630 C CA . ILE A 1 76 ? -2.991 0.646 -0.416 1.00 95.44 76 ILE A CA 1
ATOM 631 C C . ILE A 1 76 ? -3.412 0.191 -1.808 1.00 95.44 76 ILE A C 1
ATOM 633 O O . ILE A 1 76 ? -3.285 0.946 -2.776 1.00 95.44 76 ILE A O 1
ATOM 637 N N . LEU A 1 77 ? -3.905 -1.040 -1.891 1.00 95.25 77 LEU A N 1
ATOM 638 C CA . LEU A 1 77 ? -4.454 -1.630 -3.100 1.00 95.25 77 LEU A CA 1
ATOM 639 C C . LEU A 1 77 ? -5.983 -1.549 -3.061 1.00 95.25 77 LEU A C 1
ATOM 641 O O . LEU A 1 77 ? -6.629 -2.121 -2.176 1.00 95.25 77 LEU A O 1
ATOM 645 N N . LYS A 1 78 ? -6.548 -0.827 -4.028 1.00 94.12 78 LYS A N 1
ATOM 646 C CA . LYS A 1 78 ? -7.988 -0.646 -4.230 1.00 94.12 78 LYS A CA 1
ATOM 647 C C . LYS A 1 78 ? -8.437 -1.326 -5.528 1.00 94.12 78 LYS A C 1
ATOM 649 O O . LYS A 1 78 ? -7.606 -1.748 -6.324 1.00 94.12 78 LYS A O 1
ATOM 654 N N . ASP A 1 79 ? -9.749 -1.377 -5.748 1.00 92.62 79 ASP A N 1
ATOM 655 C CA . ASP A 1 79 ? -10.376 -1.911 -6.972 1.00 92.62 79 ASP A CA 1
ATOM 656 C C . ASP A 1 79 ? -9.879 -1.284 -8.272 1.00 92.62 79 ASP A C 1
ATOM 658 O O . ASP A 1 79 ? -9.622 -1.990 -9.242 1.00 92.62 79 ASP A O 1
ATOM 662 N N . SER A 1 80 ? -9.742 0.038 -8.300 1.00 92.56 80 SER A N 1
ATOM 663 C CA . SER A 1 80 ? -9.442 0.795 -9.521 1.00 92.56 80 SER A CA 1
ATOM 664 C C . SER A 1 80 ? -8.093 1.509 -9.481 1.00 92.56 80 SER A C 1
ATOM 666 O O . SER A 1 80 ? -7.749 2.244 -10.408 1.00 92.56 80 SER A O 1
ATOM 668 N N . SER A 1 81 ? -7.342 1.361 -8.389 1.00 93.62 81 SER A N 1
ATOM 669 C CA . SER A 1 81 ? -6.084 2.075 -8.208 1.00 93.62 81 SER A CA 1
ATOM 670 C C . SER A 1 81 ? -5.181 1.441 -7.160 1.00 93.62 81 SER A C 1
ATOM 672 O O . SER A 1 81 ? -5.613 0.736 -6.249 1.00 93.62 81 SER A O 1
ATOM 674 N N . VAL A 1 82 ? -3.901 1.778 -7.245 1.00 94.44 82 VAL A N 1
ATOM 675 C CA . VAL A 1 82 ? -2.945 1.601 -6.158 1.00 94.44 82 VAL A CA 1
ATOM 676 C C . VAL A 1 82 ? -2.434 2.969 -5.736 1.00 94.44 82 VAL A C 1
ATOM 678 O O . VAL A 1 82 ? -2.020 3.788 -6.556 1.00 94.44 82 VAL A O 1
ATOM 681 N N . CYS A 1 83 ? -2.456 3.253 -4.442 1.00 93.75 83 CYS A N 1
ATOM 682 C CA . CYS A 1 83 ? -1.961 4.517 -3.917 1.00 93.75 83 CYS A CA 1
ATOM 683 C C . CYS A 1 83 ? -0.993 4.284 -2.768 1.00 93.75 83 CYS A C 1
ATOM 685 O O . CYS A 1 83 ? -0.970 3.225 -2.144 1.00 93.75 83 CYS A O 1
ATOM 687 N N . TYR A 1 84 ? -0.151 5.276 -2.492 1.00 94.06 84 TYR A N 1
ATOM 688 C CA . TYR A 1 84 ? 0.669 5.238 -1.292 1.00 94.06 84 TYR A CA 1
ATOM 689 C C . TYR A 1 84 ? 0.627 6.554 -0.536 1.00 94.06 84 TYR A C 1
ATOM 691 O O . TYR A 1 84 ? 0.598 7.651 -1.107 1.00 94.06 84 TYR A O 1
ATOM 699 N N . MET A 1 85 ? 0.715 6.435 0.782 1.00 94.06 85 MET A N 1
ATOM 700 C CA . MET A 1 85 ? 0.765 7.566 1.693 1.00 94.06 85 MET A CA 1
ATOM 701 C C . MET A 1 85 ? 2.069 7.613 2.487 1.00 94.06 85 MET A C 1
ATOM 703 O O . MET A 1 85 ? 2.820 6.635 2.610 1.00 94.06 85 MET A O 1
ATOM 707 N N . ASN A 1 86 ? 2.365 8.801 3.011 1.00 92.94 86 ASN A N 1
ATOM 708 C CA . ASN A 1 86 ? 3.407 8.965 4.011 1.00 92.94 86 ASN A CA 1
ATOM 709 C C . ASN A 1 86 ? 2.881 8.424 5.353 1.00 92.94 86 ASN A C 1
ATOM 711 O O . ASN A 1 86 ? 1.915 8.978 5.867 1.00 92.94 86 ASN A O 1
ATOM 715 N N . PRO A 1 87 ? 3.521 7.407 5.954 1.00 90.44 87 PRO A N 1
ATOM 716 C CA . PRO A 1 87 ? 2.999 6.772 7.161 1.00 90.44 87 PRO A CA 1
ATOM 717 C C . PRO A 1 87 ? 3.053 7.650 8.416 1.00 90.44 87 PRO A C 1
ATOM 719 O O . PRO A 1 87 ? 2.394 7.334 9.394 1.00 90.44 87 PRO A O 1
ATOM 722 N N . ARG A 1 88 ? 3.844 8.733 8.418 1.00 89.00 88 ARG A N 1
ATOM 723 C CA . ARG A 1 88 ? 3.908 9.674 9.548 1.00 89.00 88 ARG A CA 1
ATOM 724 C C . ARG A 1 88 ? 2.851 10.768 9.444 1.00 89.00 88 ARG A C 1
ATOM 726 O O . ARG A 1 88 ? 2.336 11.207 10.459 1.00 89.00 88 ARG A O 1
ATOM 733 N N . THR A 1 89 ? 2.592 11.256 8.231 1.00 91.00 89 THR A N 1
ATOM 734 C CA . THR A 1 89 ? 1.683 12.394 8.012 1.00 91.00 89 THR A CA 1
ATOM 735 C C . THR A 1 89 ? 0.305 11.971 7.515 1.00 91.00 89 THR A C 1
ATOM 737 O O . THR A 1 89 ? -0.531 12.838 7.312 1.00 91.00 89 THR A O 1
ATOM 740 N N . GLU A 1 90 ? 0.102 10.682 7.219 1.00 88.81 90 GLU A N 1
ATOM 741 C CA . GLU A 1 90 ? -1.122 10.104 6.632 1.00 88.81 90 GLU A CA 1
ATOM 742 C C . GLU A 1 90 ? -1.578 10.774 5.323 1.00 88.81 90 GLU A C 1
ATOM 744 O O . GLU A 1 90 ? -2.711 10.628 4.878 1.00 88.81 90 GLU A O 1
ATOM 749 N N . GLN A 1 91 ? -0.683 11.514 4.669 1.00 92.56 91 GLN A N 1
ATOM 750 C CA . GLN A 1 91 ? -0.983 12.200 3.416 1.00 92.56 91 GLN A CA 1
ATOM 751 C C . GLN A 1 91 ? -0.721 11.262 2.247 1.00 92.56 91 GLN A C 1
ATOM 753 O O . GLN A 1 91 ? 0.405 10.762 2.107 1.00 92.56 91 GLN A O 1
ATOM 758 N N . ILE A 1 92 ? -1.719 11.087 1.380 1.00 92.44 92 ILE A N 1
ATOM 759 C CA . ILE A 1 92 ? -1.541 10.436 0.081 1.00 92.44 92 ILE A CA 1
ATOM 760 C C . ILE A 1 92 ? -0.521 11.242 -0.722 1.00 92.44 92 ILE A C 1
ATOM 762 O O . ILE A 1 92 ? -0.608 12.463 -0.843 1.00 92.44 92 ILE A O 1
ATOM 766 N N . ARG A 1 93 ? 0.502 10.554 -1.227 1.00 91.44 93 ARG A N 1
ATOM 767 C CA . ARG A 1 93 ? 1.588 11.170 -2.001 1.00 91.44 93 ARG A CA 1
ATOM 768 C C . ARG A 1 93 ? 1.484 10.868 -3.485 1.00 91.44 93 ARG A C 1
ATOM 770 O O . ARG A 1 93 ? 2.079 11.595 -4.273 1.00 91.44 93 ARG A O 1
ATOM 777 N N . PHE A 1 94 ? 0.801 9.788 -3.841 1.00 90.94 94 PHE A N 1
ATOM 778 C CA . PHE A 1 94 ? 0.636 9.349 -5.215 1.00 90.94 94 PHE A CA 1
ATOM 779 C C . PHE A 1 94 ? -0.527 8.365 -5.308 1.00 90.94 94 PHE A C 1
ATOM 781 O O . PHE A 1 94 ? -0.726 7.559 -4.394 1.00 90.94 94 PHE A O 1
ATOM 788 N N . VAL A 1 95 ? -1.244 8.428 -6.423 1.00 92.06 95 VAL A N 1
ATOM 789 C CA . VAL A 1 95 ? -2.292 7.492 -6.822 1.00 92.06 95 VAL A CA 1
ATOM 790 C C . VAL A 1 95 ? -1.965 7.076 -8.248 1.00 92.06 95 VAL A C 1
ATOM 792 O O . VAL A 1 95 ? -1.638 7.933 -9.063 1.00 92.06 95 VAL A O 1
ATOM 795 N N . LEU A 1 96 ? -2.027 5.781 -8.518 1.00 92.81 96 LEU A N 1
ATOM 796 C CA . LEU A 1 96 ? -1.845 5.193 -9.834 1.00 92.81 96 LEU A CA 1
ATOM 797 C C . LEU A 1 96 ? -3.127 4.455 -10.189 1.00 92.81 96 LEU A C 1
ATOM 799 O O . LEU A 1 96 ? -3.519 3.541 -9.461 1.00 92.81 96 LEU A O 1
ATOM 803 N N . LEU A 1 97 ? -3.797 4.869 -11.258 1.00 93.69 97 LEU A N 1
ATOM 804 C CA . LEU A 1 97 ? -5.039 4.218 -11.672 1.00 93.69 97 LEU A CA 1
ATOM 805 C C . LEU A 1 97 ? -4.740 2.951 -12.474 1.00 93.69 97 LEU A C 1
ATOM 807 O O . LEU A 1 97 ? -3.662 2.811 -13.057 1.00 93.69 97 LEU A O 1
ATOM 811 N N . PHE A 1 98 ? -5.705 2.039 -12.493 1.00 93.56 98 PHE A N 1
ATOM 812 C CA . PHE A 1 98 ? -5.684 0.877 -13.370 1.00 93.56 98 PHE A CA 1
ATOM 813 C C . PHE A 1 98 ? -6.360 1.242 -14.685 1.00 93.56 98 PHE A C 1
ATOM 815 O O . PHE A 1 98 ? -7.575 1.416 -14.753 1.00 93.56 98 PHE A O 1
ATOM 822 N N . ASP A 1 99 ? -5.553 1.387 -15.725 1.00 92.94 99 ASP A N 1
ATOM 823 C CA . ASP A 1 99 ? -5.992 1.595 -17.099 1.00 92.94 99 ASP A CA 1
ATOM 824 C C . ASP A 1 99 ? -5.313 0.567 -18.019 1.00 92.94 99 ASP A C 1
ATOM 826 O O . ASP A 1 99 ? -4.755 -0.430 -17.558 1.00 92.94 99 ASP A O 1
ATOM 830 N N . ARG A 1 100 ? -5.407 0.776 -19.335 1.00 93.00 100 ARG A N 1
ATOM 831 C CA . ARG A 1 100 ? -4.877 -0.159 -20.337 1.00 93.00 100 ARG A CA 1
ATOM 832 C C . ARG A 1 100 ? -3.351 -0.262 -20.319 1.00 93.00 100 ARG A C 1
ATOM 834 O O . ARG A 1 100 ? -2.829 -1.264 -20.794 1.00 93.00 100 ARG A O 1
ATOM 841 N N . ASP A 1 101 ? -2.667 0.747 -19.788 1.00 92.56 101 ASP A N 1
ATOM 842 C CA . ASP A 1 101 ? -1.209 0.846 -19.775 1.00 92.56 101 ASP A CA 1
ATOM 843 C C . ASP A 1 101 ? -0.615 0.503 -18.399 1.00 92.56 101 ASP A C 1
ATOM 845 O O . ASP A 1 101 ? 0.606 0.540 -18.207 1.00 92.56 101 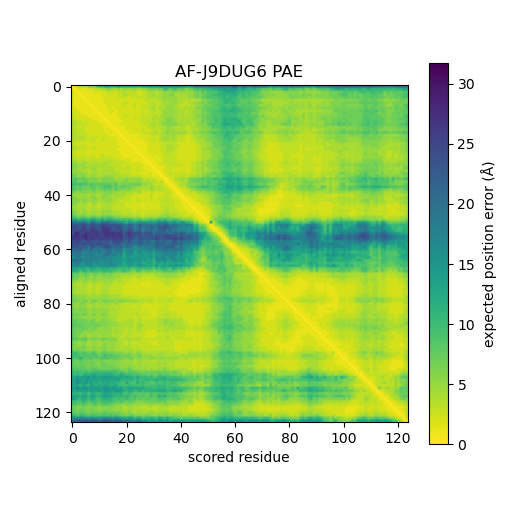ASP A O 1
ATOM 849 N N . PHE A 1 102 ? -1.467 0.146 -17.434 1.00 93.75 102 PHE A N 1
ATOM 850 C CA . PHE A 1 102 ? -1.037 -0.348 -16.138 1.00 93.75 102 PHE A CA 1
ATOM 851 C C . PHE A 1 102 ? -0.291 -1.675 -16.289 1.00 93.75 102 PHE A C 1
ATOM 853 O O . PHE A 1 102 ? -0.813 -2.648 -16.834 1.00 93.75 102 PHE A O 1
ATOM 860 N N . ASN A 1 103 ? 0.925 -1.727 -15.750 1.00 93.44 103 ASN A N 1
ATOM 861 C CA . ASN A 1 103 ? 1.758 -2.918 -15.802 1.00 93.44 103 ASN A CA 1
ATOM 862 C C . ASN A 1 103 ? 2.441 -3.195 -14.459 1.00 93.44 103 ASN A C 1
ATOM 864 O O . ASN A 1 103 ? 2.825 -2.276 -13.724 1.00 93.44 103 ASN A O 1
ATOM 868 N N . VAL A 1 104 ? 2.620 -4.484 -14.172 1.00 93.12 104 VAL A N 1
ATOM 869 C CA . VAL A 1 104 ? 3.305 -4.988 -12.986 1.00 93.12 104 VAL A CA 1
ATOM 870 C C . VAL A 1 104 ? 4.355 -5.997 -13.415 1.00 93.12 104 VAL A C 1
ATOM 872 O O . VAL A 1 104 ? 4.044 -7.008 -14.034 1.00 93.12 104 VAL A O 1
ATOM 875 N N . SER A 1 105 ? 5.592 -5.726 -13.023 1.00 91.44 105 SER A N 1
ATOM 876 C CA . SER A 1 105 ? 6.747 -6.573 -13.291 1.00 91.44 105 SER A CA 1
ATOM 877 C C . SER A 1 105 ? 7.357 -7.063 -11.984 1.00 91.44 105 SER A C 1
ATOM 879 O O . SER A 1 105 ? 7.486 -6.295 -11.022 1.00 91.44 105 SER A O 1
ATOM 881 N N . ALA A 1 106 ? 7.732 -8.339 -11.938 1.00 90.25 106 ALA A N 1
ATOM 882 C CA . ALA A 1 106 ? 8.206 -9.012 -10.732 1.00 90.25 106 ALA A CA 1
ATOM 883 C C . ALA A 1 106 ? 9.364 -9.969 -11.042 1.00 90.25 106 ALA A C 1
ATOM 885 O O . ALA A 1 106 ? 9.533 -10.439 -12.164 1.00 90.25 106 ALA A O 1
ATOM 886 N N . GLY A 1 107 ? 10.164 -10.272 -10.021 1.00 84.31 107 GLY A N 1
ATOM 887 C CA . GLY A 1 107 ? 11.312 -11.168 -10.143 1.00 84.31 107 GLY A CA 1
ATOM 888 C C . GLY A 1 107 ? 12.612 -10.459 -10.520 1.00 84.31 107 GLY A C 1
ATOM 889 O O . GLY A 1 107 ? 12.651 -9.283 -10.895 1.00 84.31 107 GLY A O 1
ATOM 890 N N . SER A 1 108 ? 13.719 -11.184 -10.375 1.00 81.50 108 SER A N 1
ATOM 891 C CA . SER A 1 108 ? 15.071 -10.621 -10.438 1.00 81.50 108 SER A CA 1
ATOM 892 C C . SER A 1 108 ? 15.452 -10.091 -11.823 1.00 81.50 108 SER A C 1
ATOM 894 O O . SER A 1 108 ? 16.153 -9.083 -11.906 1.00 81.50 108 SER A O 1
ATOM 896 N N . SER A 1 109 ? 14.981 -10.720 -12.902 1.00 81.56 109 SER A N 1
ATOM 897 C CA . SER A 1 109 ? 15.233 -10.278 -14.279 1.00 81.56 109 SER A CA 1
ATOM 898 C C . SER A 1 109 ? 14.609 -8.910 -14.556 1.00 81.56 109 SER A C 1
ATOM 900 O O . SER A 1 109 ? 15.265 -8.027 -15.106 1.00 81.56 109 SER A O 1
ATOM 902 N N . GLU A 1 110 ? 13.365 -8.712 -14.127 1.00 80.56 110 GLU A N 1
ATOM 903 C CA . GLU A 1 110 ? 12.593 -7.509 -14.441 1.00 80.56 110 GLU A CA 1
ATOM 904 C C . GLU A 1 110 ? 12.865 -6.367 -13.456 1.00 80.56 110 GLU A C 1
ATOM 906 O O . GLU A 1 110 ? 12.863 -5.194 -13.826 1.00 80.56 110 GLU A O 1
ATOM 911 N N . THR A 1 111 ? 13.169 -6.684 -12.194 1.00 82.75 111 THR A N 1
ATOM 912 C CA . THR A 1 111 ? 13.321 -5.682 -11.124 1.00 82.75 111 THR A CA 1
ATOM 913 C C . THR A 1 111 ? 14.772 -5.320 -10.812 1.00 82.75 111 THR A C 1
ATOM 915 O O . THR A 1 111 ? 15.107 -4.852 -9.719 1.00 82.75 111 THR A O 1
ATOM 918 N N . ALA A 1 112 ? 15.647 -5.472 -11.807 1.00 77.88 112 ALA A N 1
ATOM 919 C CA . ALA A 1 112 ? 17.063 -5.131 -11.718 1.00 77.88 112 ALA A CA 1
ATOM 920 C C . ALA A 1 112 ? 17.803 -5.859 -10.585 1.00 77.88 112 ALA A C 1
ATOM 922 O O . ALA A 1 112 ? 18.522 -5.241 -9.798 1.00 77.88 112 ALA A O 1
ATOM 923 N N . GLY A 1 113 ? 17.601 -7.171 -10.510 1.00 76.50 113 GLY A N 1
ATOM 924 C CA . GLY A 1 113 ? 18.277 -8.062 -9.576 1.00 76.50 113 GLY A CA 1
ATOM 925 C C . GLY A 1 113 ? 17.643 -8.139 -8.190 1.00 76.50 113 GLY A C 1
ATOM 926 O O . GLY A 1 113 ? 18.266 -8.705 -7.300 1.00 76.50 113 GLY A O 1
ATOM 927 N N . MET A 1 114 ? 16.440 -7.592 -7.974 1.00 81.50 114 MET A N 1
ATOM 928 C CA . MET A 1 114 ? 15.719 -7.737 -6.702 1.00 81.50 114 MET A CA 1
ATOM 929 C C . MET A 1 114 ? 14.826 -8.990 -6.733 1.00 81.50 114 MET A C 1
ATOM 931 O O . MET A 1 114 ? 13.829 -8.994 -7.443 1.00 81.50 114 MET A O 1
ATOM 935 N N . PRO A 1 115 ? 15.126 -10.060 -5.974 1.00 80.75 115 PRO A N 1
ATOM 936 C CA . PRO A 1 115 ? 14.338 -11.295 -6.042 1.00 80.75 115 PRO A CA 1
ATOM 937 C C . PRO A 1 115 ? 12.863 -11.067 -5.686 1.00 80.75 115 PRO A C 1
ATOM 939 O O . PRO A 1 115 ? 11.983 -11.449 -6.449 1.00 80.75 115 PRO A O 1
ATOM 942 N N . ASP A 1 116 ? 12.622 -10.326 -4.602 1.00 85.38 116 ASP A N 1
ATOM 943 C CA . ASP A 1 116 ? 11.283 -9.967 -4.109 1.00 85.38 116 ASP A CA 1
ATOM 944 C C . ASP A 1 116 ? 10.861 -8.552 -4.552 1.00 85.38 116 ASP A C 1
ATOM 946 O O . ASP A 1 116 ? 10.064 -7.871 -3.900 1.00 85.38 116 ASP A O 1
ATOM 950 N N . GLY A 1 117 ? 11.483 -8.041 -5.618 1.00 86.62 117 GLY A N 1
ATOM 951 C CA . GLY A 1 117 ? 11.194 -6.723 -6.163 1.00 86.62 117 GLY A CA 1
ATOM 952 C C . GLY A 1 117 ? 9.880 -6.694 -6.935 1.00 86.62 117 GLY A C 1
ATOM 953 O O . GLY A 1 117 ? 9.513 -7.656 -7.607 1.00 86.62 117 GLY A O 1
ATOM 954 N N . LEU A 1 118 ? 9.217 -5.538 -6.899 1.00 91.06 118 LEU A N 1
ATOM 955 C CA . LEU A 1 118 ? 8.048 -5.236 -7.719 1.00 91.06 118 LEU A CA 1
ATOM 956 C C . LEU A 1 118 ? 8.247 -3.881 -8.406 1.00 91.06 118 LEU A C 1
ATOM 958 O O . LEU A 1 118 ? 8.616 -2.897 -7.753 1.00 91.06 118 LEU A O 1
ATOM 962 N N . ILE A 1 119 ? 7.984 -3.816 -9.707 1.00 90.44 119 ILE A N 1
ATOM 963 C CA . ILE A 1 119 ? 7.863 -2.566 -10.458 1.00 90.44 119 ILE A CA 1
ATOM 964 C C . ILE A 1 119 ? 6.399 -2.414 -10.848 1.00 90.44 119 ILE A C 1
ATOM 966 O O . ILE A 1 119 ? 5.850 -3.263 -11.537 1.00 90.44 119 ILE A O 1
ATOM 970 N N . ILE A 1 120 ? 5.784 -1.318 -10.406 1.00 91.50 120 ILE A N 1
ATOM 971 C CA . ILE A 1 120 ? 4.443 -0.917 -10.831 1.00 91.50 120 ILE A CA 1
ATOM 972 C C . ILE A 1 120 ? 4.598 0.339 -11.679 1.00 91.50 120 ILE A C 1
ATOM 974 O O . ILE A 1 120 ? 5.210 1.315 -11.228 1.00 91.50 120 ILE A O 1
ATOM 978 N N . SER A 1 121 ? 4.058 0.313 -12.891 1.00 89.88 121 SER A N 1
ATOM 979 C CA . SER A 1 121 ? 4.171 1.404 -13.854 1.00 89.88 121 SER A CA 1
ATOM 980 C C . SER A 1 121 ? 2.841 1.687 -14.534 1.00 89.88 121 SER A C 1
ATOM 982 O O . SER A 1 121 ? 2.026 0.789 -14.723 1.00 89.88 121 SER A O 1
ATOM 984 N N . ASN A 1 122 ? 2.659 2.943 -14.918 1.00 88.50 122 ASN A N 1
ATOM 985 C CA . ASN A 1 122 ? 1.599 3.408 -15.801 1.00 88.50 122 ASN A CA 1
ATOM 986 C C . ASN A 1 122 ? 2.156 4.610 -16.601 1.00 88.50 122 ASN A C 1
ATOM 988 O O . ASN A 1 122 ? 3.146 5.213 -16.175 1.00 88.50 122 ASN A O 1
ATOM 992 N N . GLN A 1 123 ? 1.554 4.938 -17.743 1.00 79.25 123 GLN A N 1
ATOM 993 C CA . GLN A 1 123 ? 1.914 6.055 -18.625 1.00 79.25 123 GLN A CA 1
ATOM 994 C C . GLN A 1 123 ? 1.394 7.434 -18.162 1.00 79.25 123 GLN A C 1
ATOM 996 O O . GLN A 1 123 ? 1.644 8.425 -18.846 1.00 79.25 123 GLN A O 1
ATOM 1001 N N . GLN A 1 124 ? 0.696 7.506 -17.023 1.00 63.94 124 GLN A N 1
ATOM 1002 C CA . GLN A 1 124 ? 0.157 8.746 -16.434 1.00 63.94 124 GLN A CA 1
ATOM 1003 C C . GLN A 1 124 ? 1.207 9.812 -16.084 1.00 63.94 124 GLN A C 1
ATOM 1005 O O . GLN A 1 124 ? 2.294 9.458 -15.565 1.00 63.94 124 GLN A O 1
#

Radius of gyration: 17.37 Å; Cα contacts (8 Å, |Δi|>4): 168; chains: 1; bounding box: 39×31×45 Å

Nearest PDB structures (foldseek):
  6vgu-assembly1_A  TM=6.565E-01  e=2.477E-01  Mus musculus
  5xpz-assembly1_A  TM=5.430E-01  e=1.860E-01  Mus musculus
  5xq1-assembly1_A  TM=4.780E-01  e=3.300E-01  Mus musculus
  6v9g-assembly1_A  TM=4.944E-01  e=6.200E-01  Homo sapiens
  2oaj-assembly1_A  TM=4.213E-01  e=6.507E+00  Saccharomyces cerevisiae